Protein AF-A0A2H6ET15-F1 (afdb_monomer)

Structure (mmCIF, N/CA/C/O backbone):
data_AF-A0A2H6ET15-F1
#
_entry.id   AF-A0A2H6ET15-F1
#
loop_
_atom_site.group_PDB
_atom_site.id
_atom_site.type_symbol
_atom_site.label_atom_id
_atom_site.label_alt_id
_atom_site.label_comp_id
_atom_site.label_asym_id
_atom_site.label_entity_id
_atom_site.label_seq_id
_atom_site.pdbx_PDB_ins_code
_atom_site.Cartn_x
_atom_site.Cartn_y
_atom_site.Cartn_z
_atom_site.occupancy
_atom_site.B_iso_or_equiv
_atom_site.auth_seq_id
_atom_site.auth_comp_id
_atom_site.auth_asym_id
_atom_site.auth_atom_id
_atom_site.pdbx_PDB_model_num
ATOM 1 N N . MET A 1 1 ? -20.990 -8.189 4.653 1.00 44.28 1 MET A N 1
ATOM 2 C CA . MET A 1 1 ? -19.987 -9.217 5.008 1.00 44.28 1 MET A CA 1
ATOM 3 C C . MET A 1 1 ? -19.600 -8.972 6.457 1.00 44.28 1 MET A C 1
ATOM 5 O O . MET A 1 1 ? -19.028 -7.929 6.740 1.00 44.28 1 MET A O 1
ATOM 9 N N . THR A 1 2 ? -20.019 -9.837 7.377 1.00 35.94 2 THR A N 1
ATOM 10 C CA . THR A 1 2 ? -19.874 -9.614 8.825 1.00 35.94 2 THR A CA 1
ATOM 11 C C . THR A 1 2 ? -18.657 -10.393 9.314 1.00 35.94 2 THR A C 1
ATOM 13 O O . THR A 1 2 ? -18.676 -11.620 9.298 1.00 35.94 2 THR A O 1
ATOM 16 N N . ALA A 1 3 ? -17.580 -9.699 9.680 1.00 43.94 3 ALA A N 1
ATOM 17 C CA . ALA A 1 3 ? -16.411 -10.320 10.298 1.00 43.94 3 ALA A CA 1
ATOM 18 C C . ALA A 1 3 ? -16.658 -10.478 11.809 1.00 43.94 3 ALA A C 1
ATOM 20 O O . ALA A 1 3 ? -17.048 -9.518 12.474 1.00 43.94 3 ALA A O 1
ATOM 21 N N . LEU A 1 4 ? -16.463 -11.688 12.338 1.00 41.22 4 LEU A N 1
ATOM 22 C CA . LEU A 1 4 ? -16.514 -11.988 13.772 1.00 41.22 4 LEU A CA 1
ATOM 23 C C . LEU A 1 4 ? -15.125 -11.731 14.376 1.00 41.22 4 LEU A C 1
ATOM 25 O O . LEU A 1 4 ? -14.152 -12.351 13.953 1.00 41.22 4 LEU A O 1
ATOM 29 N N . PHE A 1 5 ? -15.027 -10.821 15.347 1.00 42.88 5 PHE A N 1
ATOM 30 C CA . PHE A 1 5 ? -13.770 -10.448 16.007 1.00 42.88 5 PHE A CA 1
ATOM 31 C C . PHE A 1 5 ? -13.670 -11.122 17.386 1.00 42.88 5 PHE A C 1
ATOM 33 O O . PHE A 1 5 ? -14.317 -10.693 18.338 1.00 42.88 5 PHE A O 1
ATOM 40 N N . GLY A 1 6 ? -12.876 -12.192 17.493 1.00 37.88 6 GLY A N 1
ATOM 41 C CA . GLY A 1 6 ? -12.558 -12.872 18.756 1.00 37.88 6 GLY A CA 1
ATOM 42 C C . GLY A 1 6 ? -11.168 -12.492 19.279 1.00 37.88 6 GLY A C 1
ATOM 43 O O . GLY A 1 6 ? -10.205 -12.449 18.519 1.00 37.88 6 GLY A O 1
ATOM 44 N N . LYS A 1 7 ? -11.056 -12.233 20.589 1.00 45.47 7 LYS A N 1
ATOM 45 C CA . LYS A 1 7 ? -9.818 -11.901 21.326 1.00 45.47 7 LYS A CA 1
ATOM 46 C C . LYS A 1 7 ? -8.865 -13.114 21.446 1.00 45.47 7 LYS A C 1
ATOM 48 O O . LYS A 1 7 ? -8.671 -13.644 22.529 1.00 45.47 7 LYS A O 1
ATOM 53 N N . SER A 1 8 ? -8.264 -13.568 20.349 1.00 48.84 8 SER A N 1
ATOM 54 C CA . SER A 1 8 ? -7.022 -14.368 20.345 1.00 48.84 8 SER A CA 1
ATOM 55 C C . SER A 1 8 ? -6.569 -14.550 18.900 1.00 48.84 8 SER A C 1
ATOM 57 O O . SER A 1 8 ? -7.290 -15.196 18.149 1.00 48.84 8 SER A O 1
ATOM 59 N N . ASN A 1 9 ? -5.401 -14.013 18.527 1.00 57.12 9 ASN A N 1
ATOM 60 C CA . ASN A 1 9 ? -4.837 -14.031 17.169 1.00 57.12 9 ASN A CA 1
ATOM 61 C C . ASN A 1 9 ? -5.837 -13.533 16.111 1.00 57.12 9 ASN A C 1
ATOM 63 O O . ASN A 1 9 ? -6.727 -14.273 15.708 1.00 57.12 9 ASN A O 1
ATOM 67 N N . ASN A 1 10 ? -5.683 -12.291 15.634 1.00 79.56 10 ASN A N 1
ATOM 68 C CA . ASN A 1 10 ? -6.556 -11.684 14.616 1.00 79.56 10 ASN A CA 1
ATOM 69 C C . ASN A 1 10 ? -6.365 -12.341 13.233 1.00 79.56 10 ASN A C 1
ATOM 71 O O . ASN A 1 10 ? -5.973 -11.683 12.273 1.00 79.56 10 ASN A O 1
ATOM 75 N N . LEU A 1 11 ? -6.591 -13.653 13.147 1.00 89.69 11 LEU A N 1
ATOM 76 C CA . LEU A 1 11 ? -6.647 -14.432 11.931 1.00 89.69 11 LEU A CA 1
ATOM 77 C C . LEU A 1 11 ? -8.005 -14.172 11.290 1.00 89.69 11 LEU A C 1
ATOM 79 O O . LEU A 1 11 ? -9.038 -14.657 11.749 1.00 89.69 11 LEU A O 1
ATOM 83 N N . MET A 1 12 ? -7.999 -13.415 10.208 1.00 93.69 12 MET A N 1
ATOM 84 C CA . MET A 1 12 ? -9.179 -13.110 9.424 1.00 93.69 12 MET A CA 1
ATOM 85 C C . MET A 1 12 ? -9.120 -13.817 8.082 1.00 93.69 12 MET A C 1
ATOM 87 O O . MET A 1 12 ? -8.080 -13.889 7.431 1.00 93.69 12 MET A O 1
ATOM 91 N N . ARG A 1 13 ? -10.271 -14.349 7.672 1.00 95.38 13 ARG A N 1
ATOM 92 C CA . ARG A 1 13 ? -10.480 -14.955 6.359 1.00 95.38 13 ARG A CA 1
ATOM 93 C C . ARG A 1 13 ? -11.466 -14.090 5.597 1.00 95.38 13 ARG A C 1
ATOM 95 O O . ARG A 1 13 ? -12.590 -13.893 6.053 1.00 95.38 13 ARG A O 1
ATOM 102 N N . MET A 1 14 ? -11.047 -13.564 4.456 1.00 95.19 14 MET A N 1
ATOM 103 C CA . MET A 1 14 ? -11.838 -12.621 3.669 1.00 95.19 14 MET A CA 1
ATOM 104 C C . MET A 1 14 ? -11.826 -13.036 2.200 1.00 95.19 14 MET A C 1
ATOM 106 O O . MET A 1 14 ? -10.792 -13.434 1.668 1.00 95.19 14 MET A O 1
ATOM 110 N N . ARG A 1 15 ? -12.978 -12.960 1.528 1.00 96.81 15 ARG A N 1
ATOM 111 C CA . ARG A 1 15 ? -13.089 -13.315 0.107 1.00 96.81 15 ARG A CA 1
ATOM 112 C C . ARG A 1 15 ? -12.859 -12.078 -0.757 1.00 96.81 15 ARG A C 1
ATOM 114 O O . ARG A 1 15 ? -13.546 -11.074 -0.589 1.00 96.81 15 ARG A O 1
ATOM 121 N N . THR A 1 16 ? -11.899 -12.161 -1.667 1.00 97.56 16 THR A N 1
ATOM 122 C CA . THR A 1 16 ? -11.621 -11.136 -2.685 1.00 97.56 16 THR A CA 1
ATOM 123 C C . THR A 1 16 ? -12.749 -11.052 -3.718 1.00 97.56 16 THR A C 1
ATOM 125 O O . THR A 1 16 ? -13.535 -11.994 -3.859 1.00 97.56 16 THR A O 1
ATOM 128 N N . TRP A 1 17 ? -12.836 -9.946 -4.465 1.00 97.44 17 TRP A N 1
ATOM 129 C CA . TRP A 1 17 ? -13.873 -9.772 -5.495 1.00 97.44 17 TRP A CA 1
ATOM 130 C C . TRP A 1 17 ? -13.763 -10.795 -6.639 1.00 97.44 17 TRP A C 1
ATOM 132 O O . TRP A 1 17 ? -14.769 -11.138 -7.252 1.00 97.44 17 TRP A O 1
ATOM 142 N N . TYR A 1 18 ? -12.569 -11.341 -6.875 1.00 96.75 18 TYR A N 1
ATOM 143 C CA . TYR A 1 18 ? -12.296 -12.384 -7.869 1.00 96.75 18 TYR A CA 1
ATOM 144 C C . TYR A 1 18 ? -12.333 -13.806 -7.275 1.00 96.75 18 TYR A C 1
ATOM 146 O O . TYR A 1 18 ? -11.864 -14.766 -7.880 1.00 96.75 18 TYR A O 1
ATOM 154 N N . GLY A 1 19 ? -12.912 -13.967 -6.081 1.00 96.25 19 GLY A N 1
ATOM 155 C CA . GLY A 1 19 ? -13.336 -15.262 -5.554 1.00 96.25 19 GLY A CA 1
ATOM 156 C C . GLY A 1 19 ? -12.329 -16.014 -4.682 1.00 96.25 19 GLY A C 1
ATOM 157 O O . GLY A 1 19 ? -12.742 -16.989 -4.054 1.00 96.25 19 GLY A O 1
ATOM 158 N N . MET A 1 20 ? -11.076 -15.562 -4.566 1.00 96.19 20 MET A N 1
ATOM 159 C CA . MET A 1 20 ? -10.056 -16.185 -3.705 1.00 96.19 20 MET A CA 1
ATOM 160 C C . MET A 1 20 ? -10.212 -15.795 -2.228 1.00 96.19 20 MET A C 1
ATOM 162 O O . MET A 1 20 ? -10.583 -14.661 -1.918 1.00 96.19 20 MET A O 1
ATOM 166 N N . THR A 1 21 ? -9.875 -16.710 -1.314 1.00 97.00 21 THR A N 1
ATOM 167 C CA . THR A 1 21 ? -9.896 -16.472 0.141 1.00 97.00 21 THR A CA 1
ATOM 168 C C . THR A 1 21 ? -8.528 -16.018 0.639 1.00 97.00 21 THR A C 1
ATOM 170 O O . THR A 1 21 ? -7.608 -16.831 0.756 1.00 97.00 21 THR A O 1
ATOM 173 N N . ALA A 1 22 ? -8.418 -14.732 0.9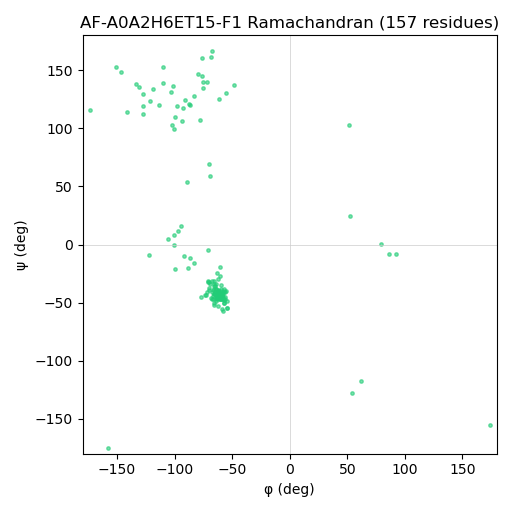67 1.00 97.06 22 ALA A N 1
ATOM 174 C CA . ALA A 1 22 ? -7.275 -14.158 1.660 1.00 97.06 22 ALA A CA 1
ATOM 175 C C . ALA A 1 22 ? -7.315 -14.530 3.147 1.00 97.06 22 ALA A C 1
ATOM 177 O O . ALA A 1 22 ? -8.381 -14.533 3.774 1.00 97.06 22 ALA A O 1
ATOM 178 N N . VAL A 1 23 ? -6.150 -14.838 3.703 1.00 97.06 23 VAL A N 1
ATOM 179 C CA . VAL A 1 23 ? -5.950 -15.120 5.123 1.00 97.06 23 VAL A CA 1
ATOM 180 C C . VAL A 1 23 ? -4.938 -14.116 5.657 1.00 97.06 23 VAL A C 1
ATOM 182 O O . VAL A 1 23 ? -3.840 -14.007 5.118 1.00 97.06 23 VAL A O 1
ATOM 185 N N . ILE A 1 24 ? -5.327 -13.366 6.684 1.00 96.50 24 ILE A N 1
ATOM 186 C CA . ILE A 1 24 ? -4.550 -12.264 7.263 1.00 96.50 24 ILE A CA 1
ATOM 187 C C . ILE A 1 24 ? -4.436 -12.512 8.758 1.00 96.50 24 ILE A C 1
ATOM 189 O O . ILE A 1 24 ? -5.441 -12.756 9.410 1.00 96.50 24 ILE A O 1
ATOM 193 N N . GLU A 1 25 ? -3.232 -12.444 9.306 1.00 95.00 25 GLU A N 1
ATOM 194 C CA . GLU A 1 25 ? -2.960 -12.568 10.734 1.00 95.00 25 GLU A CA 1
ATOM 195 C C . GLU A 1 25 ? -2.125 -11.368 11.180 1.00 95.00 25 GLU A C 1
ATOM 197 O O . GLU A 1 25 ? -0.957 -11.236 10.808 1.00 95.00 25 GLU A O 1
ATOM 202 N N . ILE A 1 26 ? -2.714 -10.506 12.008 1.00 93.44 26 ILE A N 1
ATOM 203 C CA . ILE A 1 26 ? -1.996 -9.398 12.644 1.00 93.44 26 ILE A CA 1
ATOM 204 C C . ILE A 1 26 ? -1.658 -9.805 14.077 1.00 93.44 26 ILE A C 1
ATOM 206 O O . ILE A 1 26 ? -2.525 -9.766 14.954 1.00 93.44 26 ILE A O 1
ATOM 210 N N . ARG A 1 27 ? -0.417 -10.246 14.317 1.00 88.19 27 ARG A N 1
ATOM 211 C CA . ARG A 1 27 ? 0.007 -10.729 15.646 1.00 88.19 27 ARG A CA 1
ATOM 212 C C . ARG A 1 27 ? 0.263 -9.588 16.618 1.00 88.19 27 ARG A C 1
ATOM 214 O O . ARG A 1 27 ? -0.120 -9.660 17.779 1.00 88.19 27 ARG A O 1
ATOM 221 N N . ASN A 1 28 ? 0.957 -8.566 16.142 1.00 90.12 28 ASN A N 1
ATOM 222 C CA . ASN A 1 28 ? 1.319 -7.364 16.882 1.00 90.12 28 ASN A CA 1
ATOM 223 C C . ASN A 1 28 ? 1.615 -6.238 15.872 1.00 90.12 28 ASN A C 1
ATOM 225 O O . ASN A 1 28 ? 1.457 -6.426 14.667 1.00 90.12 28 ASN A O 1
ATOM 229 N N . ARG A 1 29 ? 2.064 -5.075 16.354 1.00 91.81 29 ARG A N 1
ATOM 230 C CA . ARG A 1 29 ? 2.380 -3.908 15.508 1.00 91.81 29 ARG A CA 1
ATOM 231 C C . ARG A 1 29 ? 3.640 -4.058 14.634 1.00 91.81 29 ARG A C 1
ATOM 233 O O . ARG A 1 29 ? 3.946 -3.139 13.881 1.00 91.81 29 ARG A O 1
ATOM 240 N N . SER A 1 30 ? 4.400 -5.149 14.757 1.00 91.00 30 SER A N 1
ATOM 241 C CA . SER A 1 30 ? 5.679 -5.356 14.055 1.00 91.00 30 SER A CA 1
ATOM 242 C C . SER A 1 30 ? 5.727 -6.605 13.175 1.00 91.00 30 SER A C 1
ATOM 244 O O . SER A 1 30 ? 6.670 -6.753 12.399 1.00 91.00 30 SER A O 1
ATOM 246 N N . LEU A 1 31 ? 4.730 -7.489 13.250 1.00 92.38 31 LEU A N 1
ATOM 247 C CA . LEU A 1 31 ? 4.689 -8.722 12.475 1.00 92.38 31 LEU A CA 1
ATOM 248 C C . LEU A 1 31 ? 3.275 -9.022 11.984 1.00 92.38 31 LEU A C 1
ATOM 250 O O . LEU A 1 31 ? 2.373 -9.346 12.767 1.00 92.38 31 LEU A O 1
ATOM 254 N N . HIS A 1 32 ? 3.120 -8.968 10.666 1.00 94.06 32 HIS A N 1
ATOM 255 C CA . HIS A 1 32 ? 1.919 -9.382 9.957 1.00 94.06 32 HIS A CA 1
ATOM 256 C C . HIS A 1 32 ? 2.218 -10.661 9.172 1.00 94.06 32 HIS A C 1
ATOM 258 O O . HIS A 1 32 ? 3.360 -10.939 8.799 1.00 94.06 32 HIS A O 1
ATOM 264 N N . ARG A 1 33 ? 1.189 -11.472 8.931 1.00 95.38 33 ARG A N 1
ATOM 265 C CA . ARG A 1 33 ? 1.246 -12.590 7.990 1.00 95.38 33 ARG A CA 1
ATOM 266 C C . ARG A 1 33 ? 0.046 -12.508 7.075 1.00 95.38 33 ARG A C 1
ATOM 268 O O . ARG A 1 33 ? -1.070 -12.303 7.545 1.00 95.38 33 ARG A O 1
ATOM 275 N N . ALA A 1 34 ? 0.264 -12.708 5.786 1.00 96.00 34 ALA A N 1
ATOM 276 C CA . ALA A 1 34 ? -0.817 -12.658 4.821 1.00 96.00 34 ALA A CA 1
ATOM 277 C C . ALA A 1 34 ? -0.583 -13.650 3.678 1.00 96.00 34 ALA A C 1
ATOM 279 O O . ALA A 1 34 ? 0.558 -13.944 3.320 1.00 96.00 34 ALA A O 1
ATOM 280 N N . GLY A 1 35 ? -1.659 -14.189 3.114 1.00 96.38 35 GLY A N 1
ATOM 281 C CA . GLY A 1 35 ? -1.591 -15.015 1.912 1.00 96.38 35 GLY A CA 1
ATO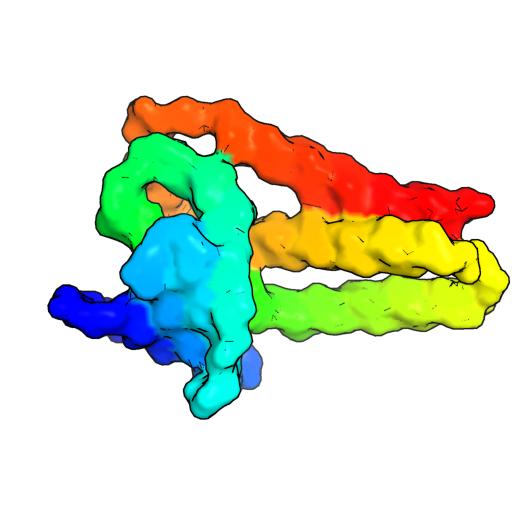M 282 C C . GLY A 1 35 ? -2.934 -15.631 1.535 1.00 96.38 35 GLY A C 1
ATOM 283 O O . GLY A 1 35 ? -3.990 -15.107 1.888 1.00 96.38 35 GLY A O 1
ATOM 284 N N . PHE A 1 36 ? -2.899 -16.751 0.813 1.00 95.12 36 PHE A N 1
ATOM 285 C CA . PHE A 1 36 ? -4.088 -17.475 0.363 1.00 95.12 36 PHE A CA 1
ATOM 286 C C . PHE A 1 36 ? -4.114 -18.895 0.932 1.00 95.12 36 PHE A C 1
ATOM 288 O O . PHE A 1 36 ? -3.127 -19.629 0.868 1.00 95.12 36 PHE A O 1
ATOM 295 N N . GLY A 1 37 ? -5.273 -19.313 1.446 1.00 88.94 37 GLY A N 1
ATOM 296 C CA . GLY A 1 37 ? -5.461 -20.676 1.951 1.00 88.94 37 GLY A CA 1
ATOM 297 C C . GLY A 1 37 ? -4.537 -21.011 3.129 1.00 88.94 37 GLY A C 1
ATOM 298 O O . GLY A 1 37 ? -4.671 -20.429 4.203 1.00 88.94 37 GLY A O 1
ATOM 299 N N . SER A 1 38 ? -3.648 -21.991 2.948 1.00 88.50 38 SER A N 1
ATOM 300 C CA . SER A 1 38 ? -2.669 -22.435 3.956 1.00 88.50 38 SER A CA 1
ATOM 301 C C . SER A 1 38 ? -1.313 -21.728 3.858 1.00 88.50 38 SER A C 1
ATOM 303 O O . SER A 1 38 ? -0.487 -21.881 4.758 1.00 88.50 38 SER A O 1
ATOM 305 N N . VAL A 1 39 ? -1.072 -20.952 2.797 1.00 93.38 39 VAL A N 1
ATOM 306 C CA . VAL A 1 39 ? 0.201 -20.259 2.574 1.00 93.38 39 VAL A CA 1
ATOM 307 C C . VAL A 1 39 ? 0.111 -18.857 3.165 1.00 93.38 39 VAL A C 1
ATOM 309 O O . VAL A 1 39 ? -0.699 -18.046 2.725 1.00 93.38 39 VAL A O 1
ATOM 312 N N . LEU A 1 40 ? 0.950 -18.577 4.164 1.00 94.81 40 LEU A N 1
ATOM 313 C CA . LEU A 1 40 ? 1.026 -17.294 4.860 1.00 94.81 40 LEU A CA 1
ATOM 314 C C . LEU A 1 40 ? 2.465 -16.793 4.867 1.00 94.81 40 LEU A C 1
ATOM 316 O O . LEU A 1 40 ? 3.337 -17.438 5.453 1.00 94.81 40 LEU A O 1
ATOM 320 N N . ILE A 1 41 ? 2.693 -15.627 4.275 1.00 94.94 41 ILE A N 1
ATOM 321 C CA . ILE A 1 41 ? 4.013 -15.008 4.189 1.00 94.94 41 ILE A CA 1
ATOM 322 C C . ILE A 1 41 ? 4.137 -13.974 5.316 1.00 94.94 41 ILE A C 1
ATOM 324 O O . ILE A 1 41 ? 3.327 -13.041 5.368 1.00 94.94 41 ILE A O 1
ATOM 328 N N . PRO A 1 42 ? 5.100 -14.133 6.244 1.00 95.31 42 PRO A N 1
ATOM 329 C CA . PRO A 1 42 ? 5.381 -13.122 7.252 1.00 95.31 42 PRO A CA 1
ATOM 330 C C . PRO A 1 42 ? 6.058 -11.906 6.620 1.00 95.31 42 PRO A C 1
ATOM 332 O O . PRO A 1 42 ? 6.946 -12.059 5.783 1.00 95.31 42 PRO A O 1
ATOM 335 N N . HIS A 1 43 ? 5.676 -10.708 7.050 1.00 90.94 43 HIS A N 1
ATOM 336 C CA . HIS A 1 43 ? 6.324 -9.473 6.620 1.00 90.94 43 HIS A CA 1
ATOM 337 C C . HIS A 1 43 ? 6.242 -8.376 7.701 1.00 90.94 43 HIS A C 1
ATOM 339 O O . HIS A 1 43 ? 5.330 -8.386 8.540 1.00 90.94 43 HIS A O 1
ATOM 345 N N . PRO A 1 44 ? 7.208 -7.436 7.716 1.00 92.50 44 PRO A N 1
ATOM 346 C CA . PRO A 1 44 ? 7.162 -6.272 8.591 1.00 92.50 44 PRO A CA 1
ATOM 347 C C . PRO A 1 44 ? 6.140 -5.240 8.074 1.00 92.50 44 PRO A C 1
ATOM 349 O O . PRO A 1 44 ? 6.155 -4.908 6.889 1.00 92.50 44 PRO A O 1
ATOM 352 N N . PRO A 1 45 ? 5.289 -4.660 8.936 1.00 93.06 45 PRO A N 1
ATOM 353 C CA . PRO A 1 45 ? 4.224 -3.751 8.520 1.00 93.06 45 PRO A CA 1
ATOM 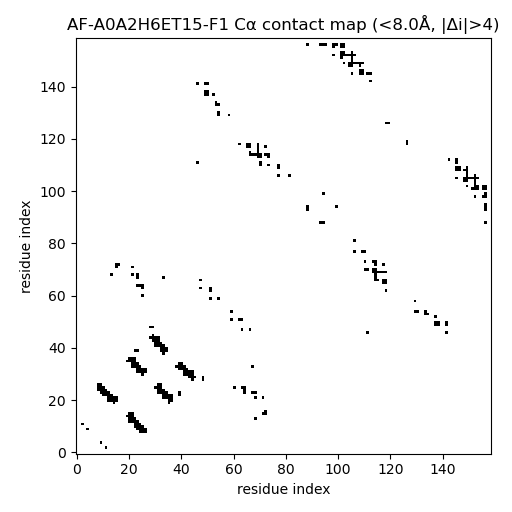354 C C . PRO A 1 45 ? 4.679 -2.288 8.468 1.00 93.06 45 PRO A C 1
ATOM 356 O O . PRO A 1 45 ? 4.083 -1.426 9.112 1.00 93.06 45 PRO A O 1
ATOM 359 N N . ALA A 1 46 ? 5.757 -1.985 7.740 1.00 94.12 46 ALA A N 1
ATOM 360 C CA . ALA A 1 46 ? 6.385 -0.658 7.765 1.00 94.12 46 ALA A CA 1
ATOM 361 C C . ALA A 1 46 ? 5.419 0.474 7.360 1.00 94.12 46 ALA A C 1
ATOM 363 O O . ALA A 1 46 ? 5.320 1.493 8.050 1.00 94.12 46 ALA A O 1
ATOM 364 N N . VAL A 1 47 ? 4.653 0.273 6.284 1.00 95.12 47 VAL A N 1
ATOM 365 C CA . VAL A 1 47 ? 3.666 1.250 5.799 1.00 95.12 47 VAL A CA 1
ATOM 366 C C . VAL A 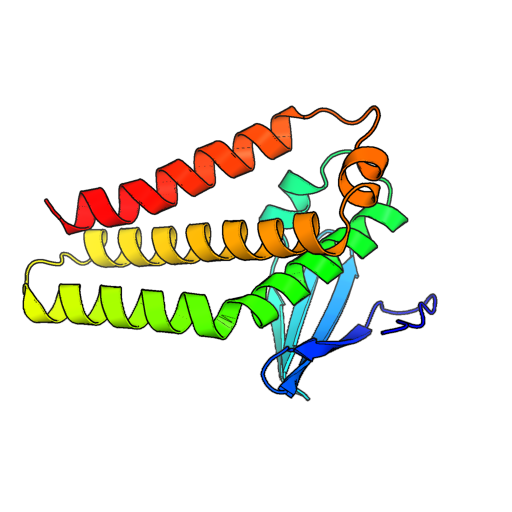1 47 ? 2.514 1.412 6.784 1.00 95.12 47 VAL A C 1
ATOM 368 O O . VAL A 1 47 ? 2.145 2.536 7.124 1.00 95.12 47 VAL A O 1
ATOM 371 N N . ASN A 1 48 ? 1.997 0.308 7.323 1.00 94.25 48 ASN A N 1
ATOM 372 C CA . ASN A 1 48 ? 0.977 0.347 8.366 1.00 94.25 48 ASN A CA 1
ATOM 373 C C . ASN A 1 48 ? 1.488 1.053 9.634 1.00 94.25 48 ASN A C 1
ATOM 375 O O . ASN A 1 48 ? 0.768 1.858 10.219 1.00 94.25 48 ASN A O 1
ATOM 379 N N . TRP A 1 49 ? 2.738 0.843 10.045 1.00 95.12 49 TRP A N 1
ATOM 380 C CA . TRP A 1 49 ? 3.320 1.560 11.180 1.00 95.12 49 TRP A CA 1
ATOM 381 C C . TRP A 1 49 ? 3.322 3.081 10.964 1.00 95.12 49 TRP A C 1
ATOM 383 O O . TRP A 1 49 ? 2.866 3.819 11.840 1.00 95.12 49 TRP A O 1
ATOM 393 N N . LEU A 1 50 ? 3.735 3.545 9.779 1.00 97.12 50 LEU A N 1
ATOM 394 C CA . LEU A 1 50 ? 3.712 4.965 9.420 1.00 97.12 50 LEU A CA 1
ATOM 395 C C . LEU A 1 50 ? 2.278 5.516 9.336 1.00 97.12 50 LEU A C 1
ATOM 397 O O . LEU A 1 50 ? 1.945 6.516 9.972 1.00 97.12 50 LEU A O 1
ATOM 401 N N . LEU A 1 51 ? 1.402 4.860 8.572 1.00 96.94 51 LEU A N 1
ATOM 402 C CA . LEU A 1 51 ? 0.032 5.318 8.325 1.00 96.94 51 LEU A CA 1
ATOM 403 C C . LEU A 1 51 ? -0.839 5.323 9.582 1.00 96.94 51 LEU A C 1
ATOM 405 O O . LEU A 1 51 ? -1.733 6.166 9.720 1.00 96.94 51 LEU A O 1
ATOM 409 N N . ARG A 1 52 ? -0.617 4.371 10.490 1.00 97.62 52 ARG A N 1
ATOM 410 C CA . ARG A 1 52 ? -1.385 4.205 11.732 1.00 97.62 52 ARG A CA 1
ATOM 411 C C . ARG A 1 52 ? -0.707 4.852 12.940 1.00 97.62 52 ARG A C 1
ATOM 413 O O . ARG A 1 52 ? -1.138 4.623 14.071 1.00 97.62 52 ARG A O 1
ATOM 420 N N . PHE A 1 53 ? 0.328 5.662 12.725 1.00 97.38 53 PHE A N 1
ATOM 421 C CA . PHE A 1 53 ? 1.014 6.362 13.803 1.00 97.38 53 PHE A CA 1
ATOM 422 C C . PHE A 1 53 ? 0.031 7.206 14.635 1.00 97.38 53 PHE A C 1
ATOM 424 O O . PHE A 1 53 ? -0.776 7.963 14.091 1.00 97.38 53 PHE A O 1
ATOM 431 N N . GLY A 1 54 ? 0.092 7.053 15.961 1.00 97.19 54 GLY A N 1
ATOM 432 C CA . GLY A 1 54 ? -0.797 7.720 16.920 1.00 97.19 54 GLY A CA 1
ATOM 433 C C . GLY A 1 54 ? -2.129 7.011 17.201 1.00 97.19 54 GLY A C 1
ATOM 434 O O . GLY A 1 54 ? -2.825 7.412 18.129 1.00 97.19 54 GLY A O 1
ATOM 435 N N . LEU A 1 55 ? -2.493 5.952 16.467 1.00 97.56 55 LEU A N 1
ATOM 436 C CA . LEU A 1 55 ? -3.719 5.196 16.748 1.00 97.56 55 LEU A CA 1
ATOM 437 C C . LEU A 1 55 ? -3.572 4.277 17.972 1.00 97.56 55 LEU A C 1
ATOM 439 O O . LEU A 1 55 ? -2.523 3.655 18.191 1.00 97.56 55 LEU A O 1
ATOM 443 N N . SER A 1 56 ? -4.666 4.137 18.727 1.00 96.31 56 SER A N 1
ATOM 444 C CA . SER A 1 56 ? -4.833 3.076 19.725 1.00 96.31 56 SER A CA 1
ATOM 445 C C . SER A 1 56 ? -4.940 1.699 19.055 1.00 96.31 56 SER A C 1
ATOM 447 O O . SER A 1 56 ? -5.084 1.590 17.837 1.00 96.31 56 SER A O 1
ATOM 449 N N . ASP A 1 57 ? -4.824 0.631 19.844 1.00 94.00 57 ASP A N 1
ATOM 450 C CA . ASP A 1 57 ? -4.687 -0.732 19.318 1.00 94.00 57 ASP A CA 1
ATOM 451 C C . ASP A 1 57 ? -5.873 -1.193 18.463 1.00 94.00 57 ASP A C 1
ATOM 453 O O . ASP A 1 57 ? -5.666 -1.704 17.367 1.00 94.00 57 ASP A O 1
ATOM 457 N N . ASP A 1 58 ? -7.111 -0.986 18.912 1.00 94.50 58 ASP A N 1
ATOM 458 C CA . ASP A 1 58 ? -8.301 -1.431 18.171 1.00 94.50 58 ASP A CA 1
ATOM 459 C C . ASP A 1 58 ? -8.401 -0.829 16.747 1.00 94.50 58 ASP A C 1
ATOM 461 O O . ASP A 1 58 ? -8.409 -1.590 15.770 1.00 94.50 58 ASP A O 1
ATOM 465 N N . PRO A 1 59 ? -8.381 0.509 16.562 1.00 96.12 59 PRO A N 1
ATOM 466 C CA . PRO A 1 59 ? -8.391 1.096 15.226 1.00 96.12 59 PRO A CA 1
ATOM 467 C C . PRO A 1 59 ? -7.125 0.783 14.424 1.00 96.12 59 PRO A C 1
ATOM 469 O O . PRO A 1 59 ? -7.217 0.646 13.203 1.00 96.12 59 PRO A O 1
ATOM 472 N N . TYR A 1 60 ? -5.966 0.637 15.080 1.00 95.75 60 TYR A N 1
ATOM 473 C CA . TYR A 1 60 ? -4.743 0.179 14.423 1.00 95.75 60 TYR A CA 1
ATOM 474 C C . TYR A 1 60 ? -4.972 -1.191 13.777 1.00 95.75 60 TYR A C 1
ATOM 476 O O . TYR A 1 60 ? -4.836 -1.324 12.563 1.00 95.75 60 TYR A O 1
ATOM 484 N N . TYR A 1 61 ? -5.383 -2.198 14.552 1.00 95.00 61 TYR A N 1
ATOM 485 C CA . TYR A 1 61 ? -5.540 -3.565 14.052 1.00 95.00 61 TYR A CA 1
ATOM 486 C C . TYR A 1 61 ? -6.631 -3.668 12.989 1.00 95.00 61 TYR A C 1
ATOM 488 O O . TYR A 1 61 ? -6.452 -4.363 11.984 1.00 95.00 61 TYR A O 1
ATOM 496 N N . LYS A 1 62 ? -7.735 -2.935 13.165 1.00 95.31 62 LYS A N 1
ATOM 497 C CA . LYS A 1 62 ? -8.825 -2.897 12.190 1.00 95.31 62 LYS A CA 1
ATOM 498 C C . LYS A 1 62 ? -8.368 -2.330 10.847 1.00 95.31 62 LYS A C 1
ATOM 500 O O . LYS A 1 62 ? -8.567 -2.977 9.821 1.00 95.31 62 LYS A O 1
ATOM 505 N N . LEU A 1 63 ? -7.750 -1.147 10.838 1.00 96.88 63 LEU A N 1
ATOM 506 C CA . LEU A 1 63 ? -7.306 -0.517 9.593 1.00 96.88 63 LEU A CA 1
ATOM 507 C C . LEU A 1 63 ? -6.125 -1.259 8.962 1.00 96.88 63 LEU A C 1
ATOM 509 O O . LEU A 1 63 ? -6.105 -1.405 7.744 1.00 96.88 63 LEU A O 1
ATOM 513 N N . SER A 1 64 ? -5.188 -1.775 9.763 1.00 96.88 64 SER A N 1
ATOM 514 C CA . SER A 1 64 ? -4.084 -2.607 9.271 1.00 96.88 64 SER A CA 1
ATOM 515 C C . SER A 1 64 ? -4.597 -3.865 8.579 1.00 96.88 64 SER A C 1
ATOM 517 O O . SER A 1 64 ? -4.163 -4.165 7.476 1.00 96.88 64 SER A O 1
ATOM 519 N N . THR A 1 65 ? -5.591 -4.555 9.143 1.00 96.38 65 THR A N 1
ATOM 520 C CA . THR A 1 65 ? -6.177 -5.731 8.475 1.00 96.38 65 THR A CA 1
ATOM 521 C C . THR A 1 65 ? -6.833 -5.360 7.149 1.00 96.38 65 THR A C 1
ATOM 523 O O . THR A 1 65 ? -6.643 -6.052 6.153 1.00 96.38 65 THR A O 1
ATOM 526 N N . ILE A 1 66 ? -7.608 -4.271 7.109 1.00 97.12 66 ILE A N 1
ATOM 527 C CA . ILE A 1 66 ? -8.251 -3.838 5.860 1.00 97.12 66 ILE A CA 1
ATOM 528 C C . ILE A 1 66 ? -7.189 -3.450 4.822 1.00 97.12 66 ILE A C 1
ATOM 530 O O . ILE A 1 66 ? -7.394 -3.702 3.640 1.00 97.12 66 ILE A O 1
ATOM 534 N N . HIS A 1 67 ? -6.053 -2.894 5.251 1.00 97.81 67 HIS A N 1
ATOM 535 C CA . HIS A 1 67 ? -4.920 -2.583 4.381 1.00 97.81 67 HIS A CA 1
ATOM 536 C C . HIS A 1 67 ? -4.288 -3.853 3.805 1.00 97.81 67 HIS A C 1
ATOM 538 O O . HIS A 1 67 ? -4.193 -3.976 2.587 1.00 97.81 67 HIS A O 1
ATOM 544 N N . GLU A 1 68 ? -3.980 -4.842 4.652 1.00 97.19 68 GLU A N 1
ATOM 545 C CA . GLU A 1 68 ? -3.494 -6.149 4.190 1.00 97.19 68 GLU A CA 1
ATOM 546 C C . GLU A 1 68 ? -4.477 -6.791 3.206 1.00 97.19 68 GLU A C 1
ATOM 548 O O . GLU A 1 68 ? -4.095 -7.331 2.171 1.00 97.19 68 GLU A O 1
ATOM 553 N N . PHE A 1 69 ? -5.778 -6.680 3.483 1.00 97.44 69 PHE A N 1
ATOM 554 C CA . PHE A 1 69 ? -6.815 -7.141 2.568 1.00 97.44 69 PHE A CA 1
ATOM 555 C C . PHE A 1 69 ? -6.846 -6.351 1.255 1.00 97.44 69 PHE A C 1
ATOM 557 O O . PHE A 1 69 ? -7.092 -6.924 0.191 1.00 97.44 69 PHE A O 1
ATOM 564 N N . GLY A 1 70 ? -6.564 -5.051 1.317 1.00 98.06 70 GLY A N 1
ATOM 565 C CA . GLY A 1 70 ? -6.427 -4.158 0.174 1.00 98.06 70 GLY A CA 1
ATOM 566 C C . GLY A 1 70 ? -5.368 -4.629 -0.818 1.00 98.06 70 GLY A C 1
ATOM 567 O O . GLY A 1 70 ? -5.625 -4.580 -2.023 1.00 98.06 70 GLY A O 1
ATOM 568 N N . HIS A 1 71 ? -4.240 -5.179 -0.351 1.00 98.12 71 HIS A N 1
ATOM 569 C CA . HIS A 1 71 ? -3.242 -5.785 -1.239 1.00 98.12 71 HIS A CA 1
ATOM 570 C C . HIS A 1 71 ? -3.838 -6.909 -2.081 1.00 98.12 71 HIS A C 1
ATOM 572 O O . HIS A 1 71 ? -3.674 -6.917 -3.300 1.00 98.12 71 HIS A O 1
ATOM 578 N N . PHE A 1 72 ? -4.599 -7.815 -1.462 1.00 97.88 72 PHE A N 1
ATOM 579 C CA . PHE A 1 72 ? -5.266 -8.893 -2.192 1.00 97.88 72 PHE A CA 1
ATOM 580 C C . PHE A 1 72 ? -6.334 -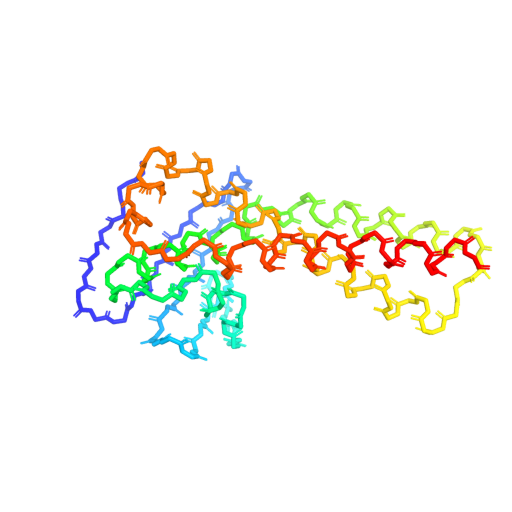8.362 -3.144 1.00 97.88 72 PHE A C 1
ATOM 582 O O . PHE A 1 72 ? -6.392 -8.790 -4.290 1.00 97.88 72 PHE A O 1
ATOM 589 N N . GLN A 1 73 ? -7.148 -7.393 -2.720 1.00 98.31 73 GLN A N 1
ATOM 590 C CA . GLN A 1 73 ? -8.186 -6.819 -3.585 1.00 98.31 73 GLN A CA 1
ATOM 591 C C . GLN A 1 73 ? -7.619 -6.120 -4.826 1.00 98.31 73 GLN A C 1
ATOM 593 O O . GLN A 1 73 ? -8.268 -6.090 -5.873 1.00 98.31 73 GLN A O 1
ATOM 598 N N . THR A 1 74 ? -6.408 -5.577 -4.721 1.00 98.50 74 THR A N 1
ATOM 599 C CA . THR A 1 74 ? -5.738 -4.837 -5.798 1.00 98.50 74 THR A CA 1
ATOM 600 C C . THR A 1 74 ? -4.700 -5.673 -6.546 1.00 98.50 74 THR A C 1
ATOM 602 O O . THR A 1 74 ? -4.136 -5.196 -7.531 1.00 98.50 74 THR A O 1
ATOM 605 N N . LEU A 1 75 ? -4.510 -6.940 -6.155 1.00 98.06 75 LEU A N 1
ATOM 606 C CA . LEU A 1 75 ? -3.550 -7.856 -6.768 1.00 98.06 75 LEU A CA 1
ATOM 607 C C . LEU A 1 75 ? -3.766 -8.031 -8.286 1.00 98.06 75 LEU A C 1
ATOM 609 O O . LEU A 1 75 ? -2.787 -7.934 -9.024 1.00 98.06 75 LEU A O 1
ATOM 613 N N . PRO A 1 76 ? -4.998 -8.223 -8.811 1.00 98.25 76 PRO A N 1
ATOM 614 C CA . PRO A 1 76 ? -5.183 -8.329 -10.260 1.00 98.25 76 PRO A CA 1
ATOM 615 C C . PRO A 1 76 ? -4.776 -7.052 -11.009 1.00 98.25 76 PRO A C 1
ATOM 617 O O . PRO A 1 76 ? -4.150 -7.127 -12.064 1.00 98.25 76 PRO A O 1
ATOM 620 N N . ALA A 1 77 ? -5.083 -5.877 -10.450 1.00 98.19 77 ALA A N 1
ATOM 621 C CA . ALA A 1 77 ? -4.752 -4.596 -11.068 1.00 98.19 77 ALA A CA 1
ATOM 622 C C . ALA A 1 77 ? -3.236 -4.355 -11.093 1.00 98.19 77 ALA A C 1
ATOM 624 O O . ALA A 1 77 ? -2.686 -4.014 -12.142 1.00 98.19 77 ALA A O 1
ATOM 625 N N . ILE A 1 78 ? -2.545 -4.588 -9.968 1.00 98.19 78 ILE A N 1
ATOM 626 C CA . ILE A 1 78 ? -1.089 -4.422 -9.917 1.00 98.19 78 ILE A CA 1
ATOM 627 C C . ILE A 1 78 ? -0.369 -5.465 -10.781 1.00 98.19 78 ILE A C 1
ATOM 629 O O . ILE A 1 78 ? 0.659 -5.145 -11.371 1.00 98.19 78 ILE A O 1
ATOM 633 N N . ALA A 1 79 ? -0.917 -6.677 -10.933 1.00 98.25 79 ALA A N 1
ATOM 634 C CA . ALA A 1 79 ? -0.363 -7.689 -11.828 1.00 98.25 79 ALA A CA 1
ATOM 635 C C . ALA A 1 79 ? -0.416 -7.236 -13.295 1.00 98.25 79 ALA A C 1
ATOM 637 O O . ALA A 1 79 ? 0.608 -7.268 -13.974 1.00 98.25 79 ALA A O 1
ATOM 638 N N . VAL A 1 80 ? -1.569 -6.744 -13.771 1.00 98.31 80 VAL A N 1
ATOM 639 C CA . VAL A 1 80 ? -1.706 -6.196 -15.137 1.00 98.31 80 VAL A CA 1
ATOM 640 C C . VAL A 1 80 ? -0.721 -5.051 -15.371 1.00 98.31 80 VAL A C 1
ATOM 642 O O . VAL A 1 80 ? -0.003 -5.049 -16.370 1.00 98.31 80 VAL A O 1
ATOM 645 N N . TYR A 1 81 ? -0.643 -4.110 -14.430 1.00 97.44 81 TYR A N 1
ATOM 646 C CA . TYR A 1 81 ? 0.294 -2.990 -14.496 1.00 97.44 81 TYR A CA 1
ATOM 647 C C . TYR A 1 81 ? 1.760 -3.454 -14.547 1.00 97.44 81 TYR A C 1
ATOM 649 O O . TYR A 1 81 ? 2.535 -2.970 -15.370 1.00 97.44 81 TYR A O 1
ATOM 657 N N . SER A 1 82 ? 2.123 -4.444 -13.730 1.00 97.38 82 SER A N 1
ATOM 658 C CA . SER A 1 82 ? 3.477 -5.006 -13.681 1.00 97.38 82 SER A CA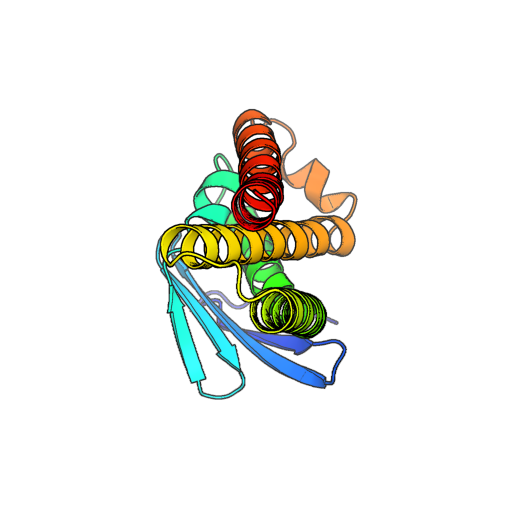 1
ATOM 659 C C . SER A 1 82 ? 3.854 -5.716 -14.985 1.00 97.38 82 SER A C 1
ATOM 661 O O . SER A 1 82 ? 4.960 -5.526 -15.489 1.00 97.38 82 SER A O 1
ATOM 663 N N . PHE A 1 83 ? 2.937 -6.495 -15.574 1.00 97.31 83 PHE A N 1
ATOM 664 C CA . PHE A 1 83 ? 3.164 -7.142 -16.871 1.00 97.31 83 PHE A CA 1
ATOM 665 C C . PHE A 1 83 ? 3.279 -6.133 -18.013 1.00 97.31 83 PHE A C 1
ATOM 667 O O . PHE A 1 83 ? 4.138 -6.301 -18.876 1.00 97.31 83 PHE A O 1
ATOM 674 N N . ALA A 1 84 ? 2.469 -5.072 -18.008 1.00 96.56 84 ALA A N 1
ATOM 675 C CA . ALA A 1 84 ? 2.580 -3.998 -18.992 1.00 96.56 84 ALA A CA 1
ATOM 676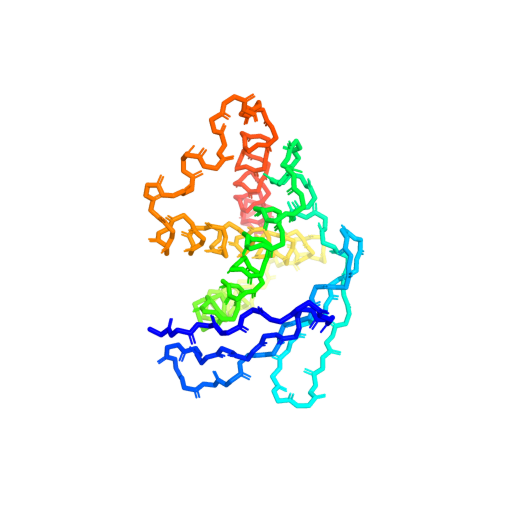 C C . ALA A 1 84 ? 3.943 -3.290 -18.897 1.00 96.56 84 ALA A C 1
ATOM 678 O O . ALA A 1 84 ? 4.606 -3.087 -19.915 1.00 96.56 84 ALA A O 1
ATOM 679 N N . ALA A 1 85 ? 4.397 -2.983 -17.678 1.00 95.38 85 ALA A N 1
ATOM 680 C CA . ALA A 1 85 ? 5.703 -2.376 -17.450 1.00 95.38 85 ALA A CA 1
ATOM 681 C C . ALA A 1 85 ? 6.856 -3.293 -17.890 1.00 95.38 85 ALA A C 1
ATOM 683 O O . ALA A 1 85 ? 7.773 -2.847 -18.577 1.00 95.38 85 ALA A O 1
ATOM 684 N N . LEU A 1 86 ? 6.786 -4.591 -17.578 1.00 94.44 86 LEU A N 1
ATOM 685 C CA . LEU A 1 86 ? 7.768 -5.573 -18.044 1.00 94.44 86 LEU A CA 1
ATOM 686 C C . LEU A 1 86 ? 7.774 -5.698 -19.575 1.00 94.44 86 LEU A C 1
ATOM 688 O O . LEU A 1 86 ? 8.841 -5.712 -20.184 1.00 94.44 86 LEU A O 1
ATOM 692 N N . GLY A 1 87 ? 6.600 -5.757 -20.207 1.00 94.25 87 GLY A N 1
ATOM 693 C CA . GLY A 1 87 ? 6.479 -5.799 -21.665 1.00 94.25 87 GLY A CA 1
ATOM 694 C C . GLY A 1 87 ? 7.136 -4.589 -22.330 1.00 94.25 87 GLY A C 1
ATOM 695 O O . GLY A 1 87 ? 7.860 -4.746 -23.310 1.00 94.25 87 GLY A O 1
ATOM 696 N N . TRP A 1 88 ? 6.968 -3.398 -21.750 1.00 93.88 88 TRP A N 1
ATOM 697 C CA . TRP A 1 88 ? 7.640 -2.180 -22.207 1.00 93.88 88 TRP A CA 1
ATOM 698 C C . TRP A 1 88 ? 9.167 -2.260 -22.080 1.00 93.88 88 TRP A C 1
ATOM 700 O O . TRP A 1 88 ? 9.894 -1.932 -23.023 1.00 93.88 88 TRP A O 1
ATOM 710 N N . VAL A 1 89 ? 9.665 -2.729 -20.932 1.00 93.81 89 VAL A N 1
ATOM 711 C CA . VAL A 1 89 ? 11.103 -2.944 -20.698 1.00 93.81 89 VAL A CA 1
ATOM 712 C C . VAL A 1 89 ? 11.698 -3.870 -21.758 1.00 93.81 89 VAL A C 1
ATOM 714 O O . VAL A 1 89 ? 12.737 -3.560 -22.342 1.00 93.81 89 VAL A O 1
ATOM 717 N N . LEU A 1 90 ? 11.020 -4.986 -22.033 1.00 93.31 90 LEU A N 1
ATOM 718 C CA . LEU A 1 90 ? 11.467 -5.969 -23.015 1.00 93.31 90 LEU A CA 1
ATOM 719 C C . LEU A 1 90 ? 11.412 -5.419 -24.444 1.00 93.31 90 LEU A C 1
ATOM 721 O O . LEU A 1 90 ? 12.350 -5.637 -25.201 1.00 93.31 90 LEU A O 1
ATOM 725 N N . ALA A 1 91 ? 10.360 -4.678 -24.803 1.00 94.62 91 ALA A N 1
ATOM 726 C CA . ALA A 1 91 ? 10.183 -4.131 -26.148 1.00 94.62 91 ALA A CA 1
ATOM 727 C C . ALA A 1 91 ? 11.179 -3.011 -26.485 1.00 94.62 91 ALA A C 1
ATOM 729 O O . ALA A 1 91 ? 11.558 -2.841 -27.642 1.00 94.62 91 ALA A O 1
ATOM 730 N N . THR A 1 92 ? 11.597 -2.226 -25.490 1.00 93.06 92 THR A N 1
ATOM 731 C CA . THR A 1 92 ? 12.515 -1.100 -25.713 1.00 93.06 92 THR A CA 1
ATOM 732 C C . THR A 1 92 ? 13.985 -1.498 -25.632 1.00 93.06 92 THR A C 1
ATOM 734 O O . THR A 1 92 ? 14.818 -0.765 -26.157 1.00 93.06 92 THR A O 1
ATOM 737 N N . HIS A 1 93 ? 14.317 -2.629 -24.994 1.00 86.12 93 HIS A N 1
ATOM 738 C CA . HIS A 1 93 ? 15.694 -3.071 -24.722 1.00 86.12 93 HIS A CA 1
ATOM 739 C C . HIS A 1 93 ? 16.570 -2.012 -24.014 1.00 86.12 93 HIS A C 1
ATOM 741 O O . HIS A 1 93 ? 17.794 -2.040 -24.122 1.00 86.12 93 HIS A O 1
ATOM 747 N N . ARG A 1 94 ? 15.957 -1.063 -23.290 1.00 82.44 94 ARG A N 1
ATOM 748 C CA . ARG A 1 94 ? 16.635 0.114 -22.706 1.00 82.44 94 ARG A CA 1
ATOM 749 C C . ARG A 1 94 ? 16.841 0.056 -21.192 1.00 82.44 94 ARG A C 1
ATOM 751 O O . ARG A 1 94 ? 17.321 1.019 -20.608 1.00 82.44 94 ARG A O 1
ATOM 758 N N . ALA A 1 95 ? 16.503 -1.047 -20.532 1.00 86.12 95 ALA A N 1
ATOM 759 C CA . ALA A 1 95 ? 16.549 -1.086 -19.074 1.00 86.12 95 ALA A CA 1
ATOM 760 C C . ALA A 1 95 ? 17.927 -1.490 -18.530 1.00 86.12 95 ALA A C 1
ATOM 762 O O . ALA A 1 95 ? 18.412 -2.597 -18.762 1.00 86.12 95 ALA A O 1
ATOM 763 N N . SER A 1 96 ? 18.522 -0.607 -17.729 1.00 92.75 96 SER A N 1
ATOM 764 C CA . SER A 1 96 ? 19.633 -0.957 -16.843 1.00 92.75 96 SER A CA 1
ATOM 765 C C . SER A 1 96 ? 19.129 -1.720 -15.611 1.00 92.75 96 SER A C 1
ATOM 767 O O . SER A 1 96 ? 17.962 -1.607 -15.232 1.00 92.75 96 SER A O 1
ATOM 769 N N . LEU A 1 97 ? 20.017 -2.451 -14.924 1.00 92.00 97 LEU A N 1
ATOM 770 C CA . LEU A 1 97 ? 19.676 -3.111 -13.654 1.00 92.00 97 LEU A CA 1
ATOM 771 C C . LEU A 1 97 ? 19.118 -2.114 -12.622 1.00 92.00 97 LEU A C 1
ATOM 773 O O . LEU A 1 97 ? 18.144 -2.417 -11.937 1.00 92.00 97 LEU A O 1
ATOM 777 N N . ILE A 1 98 ? 19.700 -0.912 -12.547 1.00 92.94 98 ILE A N 1
ATOM 778 C CA . ILE A 1 98 ? 19.234 0.162 -11.658 1.00 92.94 98 ILE A CA 1
ATOM 779 C C . ILE A 1 98 ? 17.814 0.596 -12.043 1.00 92.94 98 ILE A C 1
ATOM 781 O O . ILE A 1 98 ? 16.966 0.726 -11.163 1.00 92.94 98 ILE A O 1
ATOM 785 N N . GLY A 1 99 ? 17.532 0.761 -13.339 1.00 92.81 99 GLY A N 1
ATOM 786 C CA . GLY A 1 99 ? 16.195 1.097 -13.831 1.00 92.81 99 GLY A CA 1
ATOM 787 C C . GLY A 1 99 ? 15.153 0.025 -13.505 1.00 92.81 99 GLY A C 1
ATOM 788 O O . GLY A 1 99 ? 14.051 0.353 -13.076 1.00 92.81 99 GLY A O 1
ATOM 789 N N . ILE A 1 100 ? 15.514 -1.259 -13.612 1.00 93.38 100 ILE A N 1
ATOM 790 C CA . ILE A 1 100 ? 14.633 -2.375 -13.230 1.00 93.38 100 ILE A CA 1
ATOM 791 C C . ILE A 1 100 ? 14.338 -2.343 -11.727 1.00 93.38 100 ILE A C 1
ATOM 793 O O . ILE A 1 100 ? 13.180 -2.455 -11.328 1.00 93.38 100 ILE A O 1
ATOM 797 N N . ILE A 1 101 ? 15.359 -2.158 -10.884 1.00 95.38 101 ILE A N 1
ATOM 798 C CA . ILE A 1 101 ? 15.176 -2.060 -9.429 1.00 95.38 101 ILE A CA 1
ATOM 799 C C . ILE A 1 101 ? 14.280 -0.863 -9.084 1.00 95.38 101 ILE A C 1
ATOM 801 O O . ILE A 1 101 ? 13.334 -1.012 -8.309 1.00 95.38 101 ILE A O 1
ATOM 805 N N . ALA A 1 102 ? 14.532 0.301 -9.687 1.00 95.56 102 ALA A N 1
ATOM 806 C CA . ALA A 1 102 ? 13.725 1.500 -9.484 1.00 95.56 102 ALA A CA 1
ATOM 807 C C . ALA A 1 102 ? 12.260 1.282 -9.894 1.00 95.56 102 ALA A C 1
ATOM 809 O O . ALA A 1 102 ? 11.353 1.668 -9.156 1.00 95.56 102 ALA A O 1
ATOM 810 N N . LEU A 1 103 ? 12.020 0.607 -11.023 1.00 95.50 103 LEU A N 1
ATOM 811 C CA . LEU A 1 103 ? 10.679 0.246 -11.474 1.00 95.50 103 LEU A CA 1
ATOM 812 C C . LEU A 1 103 ? 9.975 -0.685 -10.477 1.00 95.50 103 LEU A C 1
ATOM 814 O O . LEU A 1 103 ? 8.826 -0.432 -10.129 1.00 95.50 103 LEU A O 1
ATOM 818 N N . LEU A 1 104 ? 10.644 -1.735 -9.988 1.00 96.50 104 LEU A N 1
ATOM 819 C CA . LEU A 1 104 ? 10.056 -2.672 -9.020 1.00 96.50 104 LEU A CA 1
ATOM 820 C C . LEU A 1 104 ? 9.689 -1.980 -7.700 1.00 96.50 104 LEU A C 1
ATOM 822 O O . LEU A 1 104 ? 8.608 -2.218 -7.160 1.00 96.50 104 LEU A O 1
ATOM 826 N N . ILE A 1 105 ? 10.552 -1.087 -7.206 1.00 96.94 105 ILE A N 1
ATOM 827 C CA . ILE A 1 105 ? 10.261 -0.260 -6.026 1.00 96.94 105 ILE A CA 1
ATOM 828 C C . ILE A 1 105 ? 9.065 0.664 -6.308 1.00 96.94 105 ILE A C 1
ATOM 830 O O . ILE A 1 105 ? 8.169 0.783 -5.471 1.00 96.94 105 ILE A O 1
ATOM 834 N N . GLY A 1 106 ? 9.011 1.270 -7.498 1.00 97.81 106 GLY A N 1
ATOM 835 C CA . GLY A 1 106 ? 7.888 2.090 -7.949 1.00 97.81 106 GLY A CA 1
ATOM 836 C C . GLY A 1 106 ? 6.566 1.320 -7.977 1.00 97.81 106 GLY A C 1
ATOM 837 O O . GLY A 1 106 ? 5.575 1.796 -7.431 1.00 97.81 106 GLY A O 1
ATOM 838 N N . ILE A 1 107 ? 6.566 0.105 -8.537 1.00 98.06 107 ILE A N 1
ATOM 839 C CA . ILE A 1 107 ? 5.410 -0.802 -8.566 1.00 98.06 107 ILE A CA 1
ATOM 840 C C . ILE A 1 107 ? 4.948 -1.142 -7.149 1.00 98.06 107 ILE A C 1
ATOM 842 O O . ILE A 1 107 ? 3.751 -1.082 -6.863 1.00 98.06 107 ILE A O 1
ATOM 846 N N . HIS A 1 108 ? 5.877 -1.473 -6.251 1.00 97.88 108 HIS A N 1
ATOM 847 C CA . HIS A 1 108 ? 5.537 -1.764 -4.862 1.00 97.88 108 HIS A CA 1
ATOM 848 C C . HIS A 1 108 ? 4.902 -0.545 -4.177 1.00 97.88 108 HIS A C 1
ATOM 850 O O . HIS A 1 108 ? 3.834 -0.677 -3.584 1.00 97.88 108 HIS A O 1
ATOM 856 N N . ALA A 1 109 ? 5.463 0.657 -4.352 1.00 98.00 109 ALA A N 1
ATOM 857 C CA . ALA A 1 109 ? 4.873 1.895 -3.836 1.00 98.00 109 ALA A CA 1
ATOM 858 C C . ALA A 1 109 ? 3.464 2.163 -4.402 1.00 98.00 109 ALA A C 1
ATOM 860 O O . ALA A 1 109 ? 2.564 2.553 -3.654 1.00 98.00 109 ALA A O 1
ATOM 861 N N . THR A 1 110 ? 3.236 1.898 -5.696 1.00 98.44 110 THR A N 1
ATOM 862 C CA . THR A 1 110 ? 1.891 1.951 -6.291 1.00 98.44 110 THR A CA 1
ATOM 863 C C . THR A 1 110 ? 0.940 0.979 -5.586 1.00 98.44 110 THR A C 1
ATOM 865 O O . THR A 1 110 ? -0.201 1.336 -5.292 1.00 98.44 110 THR A O 1
ATOM 868 N N . TRP A 1 111 ? 1.388 -0.243 -5.291 1.00 98.38 111 TRP A N 1
ATOM 869 C CA . TRP A 1 111 ? 0.556 -1.255 -4.641 1.00 98.38 111 TRP A CA 1
ATOM 870 C C . TRP A 1 111 ? 0.148 -0.857 -3.219 1.00 98.38 111 TRP A C 1
ATOM 872 O O . TRP A 1 111 ? -1.023 -0.991 -2.869 1.00 98.38 111 TRP A O 1
ATOM 882 N N . GLU A 1 112 ? 1.074 -0.293 -2.440 1.00 98.31 112 GLU A N 1
ATOM 883 C CA . GLU A 1 112 ? 0.812 0.271 -1.107 1.00 98.31 112 GLU A CA 1
ATOM 884 C C . GLU A 1 112 ? -0.245 1.387 -1.157 1.00 98.31 112 GLU A C 1
ATOM 886 O O . GLU A 1 112 ? -1.188 1.422 -0.361 1.00 98.31 112 GLU A O 1
ATOM 891 N N . MET A 1 113 ? -0.133 2.293 -2.136 1.00 98.56 113 MET A N 1
ATOM 892 C CA . MET A 1 113 ? -1.115 3.359 -2.350 1.00 98.56 113 MET A CA 1
ATOM 893 C C . MET A 1 113 ? -2.499 2.798 -2.690 1.00 98.56 113 MET A C 1
ATOM 895 O O . MET A 1 113 ? -3.501 3.243 -2.129 1.00 98.56 113 MET A O 1
ATOM 899 N N . LEU A 1 114 ? -2.569 1.815 -3.592 1.00 98.56 114 LEU A N 1
ATOM 900 C CA . LEU A 1 114 ? -3.822 1.168 -3.982 1.00 98.56 114 LEU A CA 1
ATOM 901 C C . LEU A 1 114 ? -4.473 0.432 -2.801 1.00 98.56 114 LEU A C 1
ATOM 903 O O . LEU A 1 114 ? -5.682 0.564 -2.595 1.00 98.56 114 LEU A O 1
ATOM 907 N N . ALA A 1 115 ? -3.690 -0.289 -1.997 1.00 98.25 115 ALA A N 1
ATOM 908 C CA . ALA A 1 115 ? -4.176 -0.948 -0.789 1.00 98.25 115 ALA A CA 1
ATOM 909 C C . ALA A 1 115 ? -4.764 0.066 0.208 1.00 98.25 115 ALA A C 1
ATOM 911 O O . ALA A 1 115 ? -5.871 -0.129 0.714 1.00 98.25 115 ALA A O 1
ATOM 912 N N . GLU A 1 116 ? -4.099 1.204 0.423 1.00 98.50 116 GLU A N 1
ATOM 913 C CA . GLU A 1 116 ? -4.620 2.255 1.300 1.00 98.50 116 GLU A CA 1
ATOM 914 C C . GLU A 1 116 ? -5.859 2.967 0.731 1.00 98.50 116 GLU A C 1
ATOM 916 O O . GLU A 1 116 ? -6.763 3.338 1.488 1.00 98.50 116 GLU A O 1
ATOM 921 N N . LEU A 1 117 ? -5.959 3.132 -0.593 1.00 98.44 117 LEU A N 1
ATOM 922 C CA . LEU A 1 117 ? -7.190 3.620 -1.223 1.00 98.44 117 LEU A CA 1
ATOM 923 C C . LEU A 1 117 ? -8.365 2.685 -0.929 1.00 98.44 117 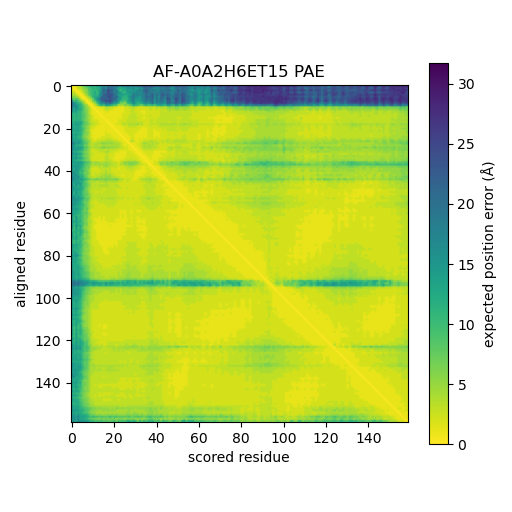LEU A C 1
ATOM 925 O O . LEU A 1 117 ? -9.445 3.166 -0.582 1.00 98.44 117 LEU A O 1
ATOM 929 N N . VAL A 1 118 ? -8.157 1.364 -0.989 1.00 98.31 118 VAL A N 1
ATOM 930 C CA . VAL A 1 118 ? -9.188 0.390 -0.599 1.00 98.31 118 VAL A CA 1
ATOM 931 C C . VAL A 1 118 ? -9.620 0.606 0.850 1.00 98.31 118 VAL A C 1
ATOM 933 O O . VAL A 1 118 ? -10.821 0.626 1.113 1.00 98.31 118 VAL A O 1
ATOM 936 N N . VAL A 1 119 ? -8.690 0.847 1.780 1.00 98.06 119 VAL A N 1
ATOM 937 C CA . VAL A 1 119 ? -9.031 1.158 3.182 1.00 98.06 119 VAL A CA 1
ATOM 938 C C . VAL A 1 119 ? -9.944 2.379 3.263 1.00 98.06 119 VAL A C 1
ATOM 940 O O . VAL A 1 119 ? -10.999 2.319 3.905 1.00 98.06 119 VAL A O 1
ATOM 943 N N . ARG A 1 120 ? -9.569 3.476 2.595 1.00 97.75 120 ARG A N 1
ATOM 944 C CA . ARG A 1 120 ? -10.339 4.728 2.599 1.00 97.75 120 ARG A CA 1
ATOM 945 C C . ARG A 1 120 ? -11.739 4.546 2.026 1.00 97.75 120 ARG A C 1
ATOM 947 O O . ARG A 1 120 ? -12.701 4.979 2.654 1.00 97.75 120 ARG A O 1
ATOM 954 N N . PHE A 1 121 ? -11.874 3.876 0.883 1.00 97.94 121 PHE A N 1
ATOM 955 C CA . PHE A 1 121 ? -13.179 3.658 0.257 1.00 97.94 121 PHE A CA 1
ATOM 956 C C . PHE A 1 121 ? -14.050 2.673 1.037 1.00 97.94 121 PHE A C 1
ATOM 958 O O . PHE A 1 121 ? -15.248 2.898 1.181 1.00 97.94 121 PHE A O 1
ATOM 965 N N . HIS A 1 122 ? -13.459 1.610 1.585 1.00 96.00 122 HIS A N 1
ATOM 966 C CA . HIS A 1 122 ? -14.208 0.585 2.307 1.00 96.00 122 HIS A CA 1
ATOM 967 C C . HIS A 1 122 ? -14.731 1.074 3.663 1.00 96.00 122 HIS A C 1
ATOM 969 O O . HIS A 1 122 ? -15.784 0.638 4.120 1.00 96.00 122 HIS A O 1
ATOM 975 N N . THR A 1 123 ? -14.001 1.978 4.322 1.00 96.06 123 THR A N 1
ATOM 976 C CA . THR A 1 123 ? -14.378 2.494 5.649 1.00 96.06 123 THR A CA 1
ATOM 977 C C . THR A 1 123 ? -15.055 3.866 5.599 1.00 96.06 123 THR A C 1
ATOM 979 O O . THR A 1 123 ? -15.787 4.222 6.527 1.00 96.06 123 THR A O 1
ATOM 982 N N . GLY A 1 124 ? -14.871 4.631 4.519 1.00 95.12 124 GLY A N 1
ATOM 983 C CA . GLY A 1 124 ? -15.573 5.887 4.268 1.00 95.12 124 GLY A CA 1
ATOM 984 C C . GLY A 1 124 ? -15.448 6.878 5.437 1.00 95.12 124 GLY A C 1
ATOM 985 O O . GLY A 1 124 ? -14.338 7.119 5.919 1.00 95.12 124 GLY A O 1
ATOM 986 N N . PRO A 1 125 ? -16.561 7.429 5.966 1.00 96.62 125 PRO A N 1
ATOM 987 C CA . PRO A 1 125 ? -16.529 8.369 7.092 1.00 96.62 125 PRO A CA 1
ATOM 988 C C . PRO A 1 125 ? -15.919 7.805 8.381 1.00 96.62 125 PRO A C 1
ATOM 990 O O . PRO A 1 125 ? -15.554 8.568 9.276 1.00 96.62 125 PRO A O 1
ATOM 993 N N . LEU A 1 126 ? -15.842 6.476 8.534 1.00 95.94 126 LEU A N 1
ATOM 994 C CA . LEU A 1 126 ? -15.157 5.876 9.678 1.00 95.94 126 LEU A CA 1
ATOM 995 C C . LEU A 1 126 ? -13.655 6.171 9.632 1.00 95.94 126 LEU A C 1
ATOM 997 O O . LEU A 1 126 ? -13.101 6.488 10.677 1.00 95.94 126 LEU A O 1
ATOM 1001 N N . TYR A 1 127 ? -13.028 6.156 8.449 1.00 96.88 127 TYR A N 1
ATOM 1002 C CA . TYR A 1 127 ? -11.603 6.459 8.298 1.00 96.88 127 TYR A CA 1
ATOM 1003 C C . TYR A 1 127 ? -11.263 7.819 8.908 1.00 96.88 127 TYR A C 1
ATOM 1005 O O . TYR A 1 127 ? -10.417 7.924 9.791 1.00 96.88 127 TYR A O 1
ATOM 1013 N N . THR A 1 128 ? -11.973 8.866 8.483 1.00 96.50 128 THR A N 1
ATOM 1014 C CA . THR A 1 128 ? -11.732 10.237 8.949 1.00 96.50 128 THR A CA 1
ATOM 1015 C C . THR A 1 128 ? -11.956 10.369 10.453 1.00 96.50 128 THR A C 1
ATOM 1017 O O . THR A 1 128 ? -11.139 10.986 11.132 1.00 96.50 128 THR A O 1
ATOM 1020 N N . ARG A 1 129 ? -13.018 9.745 10.985 1.00 97.56 129 ARG A N 1
ATOM 1021 C CA . ARG A 1 129 ? -13.320 9.753 12.426 1.00 97.56 129 ARG A CA 1
ATOM 1022 C C . ARG A 1 129 ? -12.253 9.042 13.253 1.00 97.56 129 ARG A C 1
ATOM 1024 O O . ARG A 1 129 ? -11.897 9.525 14.321 1.00 97.56 129 ARG A O 1
ATOM 1031 N N . THR A 1 130 ? -11.705 7.934 12.756 1.00 97.69 130 THR A N 1
ATOM 1032 C CA . THR A 1 130 ? -10.618 7.207 13.426 1.00 97.69 130 THR A CA 1
ATOM 1033 C C . THR A 1 130 ? -9.363 8.066 13.605 1.00 97.69 130 THR A C 1
ATOM 1035 O O . THR A 1 130 ? -8.619 7.860 14.559 1.00 97.69 130 THR A O 1
ATOM 1038 N N . TYR A 1 131 ? -9.144 9.054 12.735 1.00 97.94 131 TYR A N 1
ATOM 1039 C CA . TYR A 1 131 ? -8.003 9.968 12.810 1.00 97.94 131 TYR A CA 1
ATOM 1040 C C . TYR A 1 131 ? -8.333 11.343 13.411 1.00 97.94 131 TYR A C 1
ATOM 1042 O O . TYR A 1 131 ? -7.479 12.232 13.388 1.00 97.94 131 TYR A O 1
ATOM 1050 N N . THR A 1 132 ? -9.534 11.558 13.954 1.00 98.00 132 THR A N 1
ATOM 1051 C CA . THR A 1 132 ? -9.862 12.816 14.640 1.00 98.00 132 THR A CA 1
ATOM 1052 C C . THR A 1 132 ? -8.936 13.011 15.845 1.00 98.00 132 THR A C 1
ATOM 1054 O O . THR A 1 132 ? -8.819 12.134 16.692 1.00 98.00 132 THR A O 1
ATOM 1057 N N . GLY A 1 133 ? -8.250 14.156 15.904 1.00 97.88 133 GLY A N 1
ATOM 1058 C CA . GLY A 1 133 ? -7.257 14.450 16.946 1.00 97.88 133 GLY A CA 1
ATOM 1059 C C . GLY A 1 133 ? -5.877 13.808 16.732 1.00 97.88 133 GLY A C 1
ATOM 1060 O O . GLY A 1 133 ? -4.979 14.037 17.536 1.00 97.88 133 GLY A O 1
ATOM 1061 N N . ILE A 1 134 ? -5.670 13.049 15.647 1.00 98.19 134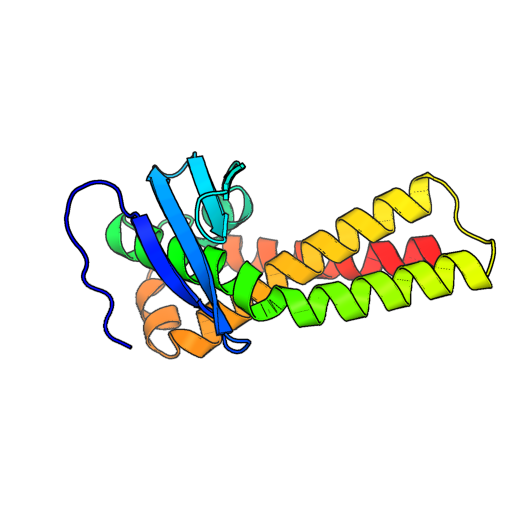 ILE A N 1
ATOM 1062 C CA . ILE A 1 134 ? -4.383 12.426 15.305 1.00 98.19 134 ILE A CA 1
ATOM 1063 C C . ILE A 1 134 ? -3.695 13.214 14.188 1.00 98.19 134 ILE A C 1
ATOM 1065 O O . ILE A 1 134 ? -4.296 13.476 13.142 1.00 98.19 134 ILE A O 1
ATOM 1069 N N . SER A 1 135 ? -2.406 13.530 14.367 1.00 98.00 135 SER A N 1
ATOM 1070 C CA . SER A 1 135 ? -1.610 14.276 13.379 1.00 98.00 135 SER A CA 1
ATOM 1071 C C . SER A 1 135 ? -1.747 13.704 11.964 1.00 98.00 135 SER A C 1
ATOM 1073 O O . SER A 1 135 ? -1.727 12.487 11.755 1.00 98.00 135 SER A O 1
ATOM 1075 N N . VAL A 1 136 ? -1.891 14.597 10.982 1.00 97.88 136 VAL A N 1
ATOM 1076 C CA . VAL A 1 136 ? -2.006 14.265 9.552 1.00 97.88 136 VAL A CA 1
ATOM 1077 C C . VAL A 1 136 ? -0.655 14.057 8.870 1.00 97.88 136 VAL A C 1
ATOM 1079 O O . VAL A 1 136 ? -0.598 13.435 7.809 1.00 97.88 136 VAL A O 1
ATOM 1082 N N . ILE A 1 137 ? 0.435 14.497 9.507 1.00 98.31 137 ILE A N 1
ATOM 1083 C CA . ILE A 1 137 ? 1.786 14.500 8.932 1.00 98.31 137 ILE A CA 1
ATOM 1084 C C . ILE A 1 137 ? 2.220 13.109 8.427 1.00 98.31 137 ILE A C 1
ATOM 1086 O O . ILE A 1 137 ? 2.617 13.031 7.266 1.00 98.31 137 ILE A O 1
ATOM 1090 N N . PRO A 1 138 ? 2.080 11.996 9.182 1.00 98.06 138 PRO A N 1
ATOM 1091 C CA . PRO A 1 138 ? 2.509 10.677 8.698 1.00 98.06 138 PRO A CA 1
ATOM 1092 C C . PRO A 1 138 ? 1.805 10.237 7.407 1.00 98.06 138 PRO A C 1
ATOM 1094 O O . PRO A 1 138 ? 2.414 9.629 6.530 1.00 98.06 138 PRO A O 1
ATOM 1097 N N . ARG A 1 139 ? 0.522 10.595 7.255 1.00 97.88 139 ARG A N 1
ATOM 1098 C CA . ARG A 1 139 ? -0.264 10.281 6.054 1.00 97.88 139 ARG A CA 1
ATOM 1099 C C . ARG A 1 139 ? 0.183 11.132 4.870 1.00 97.88 139 ARG A C 1
ATOM 1101 O O . ARG A 1 139 ? 0.296 10.599 3.775 1.00 97.88 139 ARG A O 1
ATOM 1108 N N . ILE A 1 140 ? 0.463 12.419 5.082 1.00 98.31 140 ILE A N 1
ATOM 1109 C CA . ILE A 1 140 ? 1.025 13.288 4.034 1.00 98.31 140 ILE A CA 1
ATOM 1110 C C . ILE A 1 140 ? 2.373 12.736 3.563 1.00 98.31 140 ILE A C 1
ATOM 1112 O O . ILE A 1 140 ? 2.571 12.596 2.362 1.00 98.31 140 ILE A O 1
ATOM 1116 N N . ILE A 1 141 ? 3.259 12.360 4.492 1.00 98.25 141 ILE A N 1
ATOM 1117 C CA . ILE A 1 141 ? 4.562 11.765 4.162 1.00 98.25 141 ILE A CA 1
ATOM 1118 C C . ILE A 1 141 ? 4.378 10.509 3.311 1.00 98.25 141 ILE A C 1
ATOM 1120 O O . ILE A 1 141 ? 4.989 10.418 2.251 1.00 98.25 141 ILE A O 1
ATOM 1124 N N . PHE A 1 142 ? 3.517 9.578 3.735 1.00 98.06 142 PHE A N 1
ATOM 1125 C CA . PHE A 1 142 ? 3.236 8.363 2.970 1.00 98.06 142 PHE A CA 1
ATOM 1126 C C . PHE A 1 142 ? 2.792 8.678 1.537 1.00 98.06 142 PHE A C 1
ATOM 1128 O O . PHE A 1 142 ? 3.409 8.195 0.591 1.00 98.06 142 PHE A O 1
ATOM 1135 N N . TRP A 1 143 ? 1.753 9.504 1.371 1.00 98.44 143 TRP A N 1
ATOM 1136 C CA . TRP A 1 143 ? 1.192 9.790 0.049 1.00 98.44 143 TRP A CA 1
ATOM 1137 C C . TRP A 1 143 ? 2.197 10.497 -0.858 1.00 98.44 143 TRP A C 1
ATOM 1139 O O . TRP A 1 143 ? 2.342 10.111 -2.015 1.00 98.44 143 TRP A O 1
ATOM 1149 N N . SER A 1 144 ? 2.919 11.488 -0.334 1.00 98.38 144 SER A N 1
ATOM 1150 C CA . SER A 1 144 ? 3.918 12.229 -1.103 1.00 98.38 144 SER A CA 1
ATOM 1151 C C . SER A 1 144 ? 5.107 11.351 -1.494 1.00 98.38 144 SER A C 1
ATOM 1153 O O . SER A 1 144 ? 5.510 11.354 -2.655 1.00 98.38 144 SER A O 1
ATOM 1155 N N . ALA A 1 145 ? 5.655 10.574 -0.554 1.00 98.25 145 ALA A N 1
ATOM 1156 C CA . ALA A 1 145 ? 6.810 9.718 -0.812 1.00 98.25 145 ALA A CA 1
ATOM 1157 C C . ALA A 1 145 ? 6.463 8.567 -1.763 1.00 98.25 145 ALA A C 1
ATOM 1159 O O . ALA A 1 145 ? 7.188 8.342 -2.729 1.00 98.25 145 ALA A O 1
ATOM 1160 N N . ALA A 1 146 ? 5.343 7.873 -1.542 1.00 98.19 146 ALA A N 1
ATOM 1161 C CA . ALA A 1 146 ? 4.920 6.776 -2.406 1.00 98.19 146 ALA A CA 1
ATOM 1162 C C . ALA A 1 146 ? 4.614 7.262 -3.831 1.00 98.19 146 ALA A C 1
ATOM 1164 O O . ALA A 1 146 ? 5.046 6.628 -4.793 1.00 98.19 146 ALA A O 1
ATOM 1165 N N . ALA A 1 147 ? 3.962 8.423 -3.982 1.00 98.38 147 ALA A N 1
ATOM 1166 C CA . ALA A 1 147 ? 3.725 9.023 -5.293 1.00 98.38 147 ALA A CA 1
ATOM 1167 C C . ALA A 1 147 ? 5.040 9.395 -5.997 1.00 98.38 147 ALA A C 1
ATOM 1169 O O . ALA A 1 147 ? 5.228 9.052 -7.164 1.00 98.38 147 ALA A O 1
ATOM 1170 N N . ALA A 1 148 ? 5.975 10.037 -5.288 1.00 98.19 148 ALA A N 1
ATOM 1171 C CA . ALA A 1 148 ? 7.278 10.397 -5.840 1.00 98.19 148 ALA A CA 1
ATOM 1172 C C . ALA A 1 148 ? 8.087 9.162 -6.271 1.00 98.19 148 ALA A C 1
ATOM 1174 O O . ALA A 1 148 ? 8.636 9.149 -7.369 1.00 98.19 148 ALA A O 1
ATOM 1175 N N . ILE A 1 149 ? 8.116 8.106 -5.452 1.00 98.19 149 ILE A N 1
ATOM 1176 C CA . ILE A 1 149 ? 8.788 6.834 -5.763 1.00 98.19 149 ILE A CA 1
ATOM 1177 C C . ILE A 1 149 ? 8.133 6.150 -6.969 1.00 98.19 149 ILE A C 1
ATOM 1179 O O . ILE A 1 149 ? 8.827 5.705 -7.883 1.00 98.19 149 ILE A O 1
ATOM 1183 N N . SER A 1 150 ? 6.799 6.105 -7.003 1.00 97.31 150 SER A N 1
ATOM 1184 C CA . SER A 1 150 ? 6.039 5.513 -8.105 1.00 97.31 150 SER A CA 1
ATOM 1185 C C . SER A 1 150 ? 6.307 6.224 -9.435 1.00 97.31 150 SER A C 1
ATOM 1187 O O . SER A 1 150 ? 6.479 5.555 -10.451 1.00 97.31 150 SER A O 1
ATOM 1189 N N . ILE A 1 151 ? 6.358 7.560 -9.444 1.00 96.88 151 ILE A N 1
ATOM 1190 C CA . ILE A 1 151 ? 6.658 8.358 -10.645 1.00 96.88 151 ILE A CA 1
ATOM 1191 C C . ILE A 1 151 ? 8.142 8.239 -11.014 1.00 96.88 151 ILE A C 1
ATOM 1193 O O . ILE A 1 151 ? 8.477 8.046 -12.182 1.00 96.88 151 ILE A O 1
ATOM 1197 N N . GLY A 1 152 ? 9.033 8.314 -10.024 1.00 96.06 152 GLY A N 1
ATOM 1198 C CA . GLY A 1 152 ? 10.479 8.214 -10.210 1.00 96.06 152 GLY A CA 1
ATOM 1199 C C . GLY A 1 152 ? 10.908 6.889 -10.841 1.00 96.06 152 GLY A C 1
ATOM 1200 O O . GLY A 1 152 ? 11.768 6.893 -11.718 1.00 96.06 152 GLY A O 1
ATOM 1201 N N . GLY A 1 153 ? 10.260 5.776 -10.473 1.00 92.94 153 GLY A N 1
ATOM 1202 C CA . GLY A 1 153 ? 10.499 4.467 -11.089 1.00 92.94 153 GLY A CA 1
ATOM 1203 C C . GLY A 1 153 ? 10.282 4.469 -12.607 1.00 92.94 153 GLY A C 1
ATOM 1204 O O . GLY A 1 153 ? 11.096 3.916 -13.343 1.00 92.94 153 GLY A O 1
ATOM 1205 N N . TRP A 1 154 ? 9.246 5.162 -13.091 1.00 91.50 154 TRP A N 1
ATOM 1206 C CA . TRP A 1 154 ? 9.026 5.355 -14.529 1.00 91.50 154 TRP A CA 1
ATOM 1207 C C . TRP A 1 154 ? 9.997 6.351 -15.147 1.00 91.50 154 TRP A C 1
ATOM 1209 O O . TRP A 1 154 ? 10.520 6.095 -16.227 1.00 91.50 154 TRP A O 1
ATOM 1219 N N . ALA A 1 155 ? 10.254 7.477 -14.480 1.00 92.56 155 ALA A N 1
ATOM 1220 C CA . ALA A 1 155 ? 11.142 8.508 -15.007 1.00 92.56 155 ALA A CA 1
ATOM 1221 C C . ALA A 1 155 ? 12.554 7.962 -15.269 1.00 92.56 155 ALA A C 1
ATOM 1223 O O . ALA A 1 155 ? 13.102 8.213 -16.338 1.00 92.56 155 ALA A O 1
ATOM 1224 N N . ILE A 1 156 ? 13.101 7.170 -14.339 1.00 90.31 156 ILE A N 1
ATOM 1225 C CA . ILE A 1 156 ? 14.412 6.517 -14.483 1.00 90.31 156 ILE A CA 1
ATOM 1226 C C . ILE A 1 156 ? 14.393 5.474 -15.602 1.00 90.31 156 ILE A C 1
ATOM 1228 O O . ILE A 1 156 ? 15.387 5.313 -16.293 1.00 90.31 156 ILE A O 1
ATOM 1232 N N . LEU A 1 157 ? 13.282 4.756 -15.786 1.00 84.62 157 LEU A N 1
ATOM 1233 C CA . LEU A 1 157 ? 13.175 3.748 -16.839 1.00 84.62 157 LEU A CA 1
ATOM 1234 C C . LEU A 1 157 ? 13.108 4.357 -18.250 1.00 84.62 157 LEU A C 1
ATOM 1236 O O . LEU A 1 157 ? 13.519 3.721 -19.218 1.00 84.62 157 LEU A O 1
ATOM 1240 N N . LEU A 1 158 ? 12.535 5.555 -18.376 1.00 87.00 158 LEU A N 1
ATOM 1241 C CA . LEU A 1 158 ? 12.308 6.221 -19.660 1.00 87.00 158 LEU A CA 1
ATOM 1242 C C . LEU A 1 158 ? 13.500 7.060 -20.154 1.00 87.00 158 LEU A C 1
ATOM 1244 O O . LEU A 1 158 ? 13.469 7.486 -21.310 1.00 87.00 158 LEU A O 1
ATOM 1248 N N . HIS A 1 159 ? 14.508 7.298 -19.309 1.00 84.38 159 HIS A N 1
ATOM 1249 C CA . HIS A 1 159 ? 15.740 8.023 -19.647 1.00 84.38 159 HIS A CA 1
ATOM 1250 C C . HIS A 1 159 ? 16.903 7.050 -19.845 1.00 84.38 159 HIS A C 1
ATOM 1252 O O . HIS A 1 159 ? 17.654 7.252 -20.825 1.00 84.38 159 HIS A O 1
#

Secondary structure (DSSP, 8-state):
------SS-EEEEEE-TTS-EEEEEEEETTEEEEEETTEEEEE--HHHHHHTTT--HHHHHHHHHHHHHHHHHHHHHHHHHHHHHHHHHHHH----HHHHHHHHHHHHHHHHHHHHHHHHHHHTHHHHHHTTTS-SHHHHHHHHHHHHHHHHHHHHHH-

Mean predicted aligned error: 4.34 Å

Nearest PDB structures (foldseek):
  7oq4-assembly1_B  TM=2.604E-01  e=1.327E+00  Sulfolobus acidocaldarius DSM 639
  4v8s-assembly2_BB  TM=1.899E-01  e=5.806E-01  Saccharolobus shibatae B12
  4bjn-assembly3_D  TM=2.308E-01  e=9.868E+00  Melampsora lini

Sequence (159 aa):
MTALFGKSNNLMRMRTWYGMTAVIEIRNRSLHRAGFGSVLIPHPPAVNWLLRFGLSDDPYYKLSTIHEFGHFQTLPAIAVYSFAALGWVLATHRASLIGIIALLIGIHATWEMLAELVVRFHTGPLYTRTYTGISVIPRIIFWSAAAAISIGGWAILLH

pLDDT: mean 92.57, std 12.39, range [35.94, 98.56]

Solvent-accessible surface area (backbone atoms only — not comparable to full-atom values): 8751 Å² total; per-residue (Å²): 137,87,84,85,88,64,101,66,70,54,66,44,78,47,72,36,94,88,70,50,51,38,32,38,32,52,76,55,88,64,41,32,29,39,35,50,77,90,51,66,51,75,46,70,40,63,66,51,48,45,62,40,54,88,54,57,67,69,67,33,55,54,52,44,50,42,28,60,50,16,43,63,63,40,41,68,59,50,47,52,53,49,51,52,52,49,50,50,43,64,74,65,72,65,62,48,74,67,25,50,52,37,32,53,55,8,51,51,31,45,45,54,51,51,7,48,49,44,35,45,67,75,44,42,76,54,48,61,57,73,43,64,97,42,80,61,62,48,48,52,50,49,56,53,50,30,50,50,42,31,50,44,11,51,56,56,48,76,108

Radius of gyration: 16.96 Å; Cα contacts (8 Å, |Δi|>4): 187; chains: 1; bounding box: 40×37×48 Å

Foldseek 3Di:
DDWDDDPDWRFDWDAAPVGFTKTWTDPDQFWIWIDGDPDTDIDGLVLLCLVCPPADDPVSVVLSRLLSVQLVNCVVVLVVVVVVVVVVCVVVVQDDPVLVVLLVQLSVLVSSVSSNVSSCVVCPPVVVVSCVVPDCVSVVCSVVVSVCSNVRSVVSSVD